Protein AF-A0A7C5NWV8-F1 (afdb_monomer_lite)

Secondary structure (DSSP, 8-state):
--EEEEESSHHHHHHHHHHHHHTT--EEEEPPPHHHHTT-TT-EEEEE--THHHHT-TT--EEE---

Structure (mmCIF, N/CA/C/O backbone):
data_AF-A0A7C5NWV8-F1
#
_entry.id   AF-A0A7C5NWV8-F1
#
loop_
_atom_site.group_PDB
_atom_site.id
_atom_site.type_symbol
_atom_site.label_atom_id
_atom_site.label_alt_id
_atom_site.label_comp_id
_atom_site.label_asym_id
_atom_site.label_entity_id
_atom_site.label_seq_id
_atom_site.pdbx_PDB_ins_code
_atom_site.Cartn_x
_atom_site.Cartn_y
_atom_site.Cartn_z
_atom_site.occupancy
_atom_site.B_iso_or_equiv
_atom_site.auth_seq_id
_atom_site.auth_comp_id
_atom_site.auth_asym_id
_atom_site.auth_atom_id
_atom_site.pdbx_PDB_model_num
ATOM 1 N N . MET A 1 1 ? -14.846 7.436 0.020 1.00 70.56 1 MET A N 1
ATOM 2 C CA . MET A 1 1 ? -13.905 7.504 -1.114 1.00 70.56 1 MET A CA 1
ATOM 3 C C . MET A 1 1 ? -12.692 6.665 -0.772 1.00 70.56 1 MET A C 1
ATOM 5 O O . MET A 1 1 ? -12.174 6.853 0.324 1.00 70.56 1 MET A O 1
ATOM 9 N N . PRO A 1 2 ? -12.290 5.730 -1.642 1.00 82.06 2 PRO A N 1
ATOM 10 C CA . PRO A 1 2 ? -11.058 4.980 -1.467 1.00 82.06 2 PRO A CA 1
ATOM 11 C C . PRO A 1 2 ? -9.828 5.864 -1.734 1.00 82.06 2 PRO A C 1
ATOM 13 O O . PRO A 1 2 ? -9.881 6.801 -2.527 1.00 82.06 2 PRO A O 1
ATOM 16 N N . TYR A 1 3 ? -8.720 5.547 -1.081 1.00 84.19 3 TYR A N 1
ATOM 17 C CA . TYR A 1 3 ? -7.428 6.208 -1.201 1.00 84.19 3 TYR A CA 1
ATOM 18 C C . TYR A 1 3 ? -6.442 5.313 -1.939 1.00 84.19 3 TYR A C 1
ATOM 20 O O . TYR A 1 3 ? -6.504 4.091 -1.813 1.00 84.19 3 TYR A O 1
ATOM 28 N N . LEU A 1 4 ? -5.519 5.914 -2.685 1.00 86.12 4 LEU A N 1
ATOM 29 C CA . LEU A 1 4 ? -4.459 5.193 -3.378 1.00 86.12 4 LEU A CA 1
ATOM 30 C C . LEU A 1 4 ? -3.112 5.483 -2.717 1.00 86.12 4 LEU A C 1
ATOM 32 O O . LEU A 1 4 ? -2.644 6.624 -2.679 1.00 86.12 4 LEU A O 1
ATOM 36 N N . LEU A 1 5 ? -2.513 4.426 -2.175 1.00 86.25 5 LEU A N 1
ATOM 37 C CA . LEU A 1 5 ? -1.164 4.426 -1.626 1.00 86.25 5 LEU A CA 1
ATOM 38 C C . LEU A 1 5 ? -0.204 3.954 -2.713 1.00 86.25 5 LEU A C 1
ATOM 40 O O . LEU A 1 5 ? -0.343 2.834 -3.204 1.00 86.25 5 LEU A O 1
ATOM 44 N N . LEU A 1 6 ? 0.744 4.811 -3.085 1.00 85.38 6 LEU A N 1
ATOM 45 C CA . LEU A 1 6 ? 1.701 4.549 -4.157 1.00 85.38 6 LEU A CA 1
ATOM 46 C C . LEU A 1 6 ? 3.056 4.148 -3.590 1.00 85.38 6 LEU A C 1
ATOM 48 O O . LEU A 1 6 ? 3.588 4.783 -2.675 1.00 85.38 6 LEU A O 1
ATOM 52 N N . PHE A 1 7 ? 3.622 3.091 -4.159 1.00 83.19 7 PHE A N 1
ATOM 53 C CA . PHE A 1 7 ? 4.863 2.499 -3.698 1.00 83.19 7 PHE A CA 1
ATOM 54 C C . PHE A 1 7 ? 5.869 2.400 -4.837 1.00 83.19 7 PHE A C 1
ATOM 56 O O . PHE A 1 7 ? 5.639 1.737 -5.847 1.00 83.19 7 PHE A O 1
ATOM 63 N N . LYS A 1 8 ? 7.047 2.987 -4.602 1.00 76.12 8 LYS A N 1
ATOM 64 C CA . LYS A 1 8 ? 8.202 2.938 -5.512 1.00 76.12 8 LYS A CA 1
ATOM 65 C C . LYS A 1 8 ? 8.809 1.552 -5.686 1.00 76.12 8 LYS A C 1
ATOM 67 O O . LYS A 1 8 ? 9.539 1.318 -6.643 1.00 76.12 8 LYS A O 1
ATOM 72 N N . THR A 1 9 ? 8.591 0.652 -4.730 1.00 82.06 9 THR A N 1
ATOM 73 C CA . THR A 1 9 ? 9.163 -0.695 -4.745 1.00 82.06 9 THR A CA 1
ATOM 74 C C . THR A 1 9 ? 8.149 -1.723 -4.266 1.00 82.06 9 THR A C 1
ATOM 76 O O . THR A 1 9 ? 7.328 -1.450 -3.389 1.00 82.06 9 THR A O 1
ATOM 79 N N . MET A 1 10 ? 8.273 -2.946 -4.790 1.00 83.50 10 MET A N 1
ATOM 80 C CA . MET A 1 10 ? 7.501 -4.108 -4.337 1.00 83.50 10 MET A CA 1
ATOM 81 C C . MET A 1 10 ? 7.664 -4.363 -2.838 1.00 83.50 10 MET A C 1
ATOM 83 O O . MET A 1 10 ? 6.700 -4.702 -2.164 1.00 83.50 10 MET A O 1
ATOM 87 N N . THR A 1 11 ? 8.872 -4.169 -2.302 1.00 85.75 11 THR A N 1
ATOM 88 C CA . THR A 1 11 ? 9.151 -4.362 -0.875 1.00 85.75 11 THR A CA 1
ATOM 89 C C . THR A 1 11 ? 8.293 -3.448 -0.007 1.00 85.75 11 THR A C 1
ATOM 91 O O . THR A 1 11 ? 7.614 -3.945 0.887 1.00 85.75 11 THR A O 1
ATOM 94 N N . LYS A 1 12 ? 8.249 -2.138 -0.305 1.00 84.69 12 LYS A N 1
ATOM 95 C CA . LYS A 1 12 ? 7.422 -1.196 0.465 1.00 84.69 12 LYS A CA 1
ATOM 96 C C . LYS A 1 12 ? 5.928 -1.506 0.329 1.00 84.69 12 LYS A C 1
ATOM 98 O O . LYS A 1 12 ? 5.187 -1.361 1.296 1.00 84.69 12 LYS A O 1
ATOM 103 N N . LEU A 1 13 ? 5.492 -1.972 -0.845 1.00 87.88 13 LEU A N 1
ATOM 104 C CA . LEU A 1 13 ? 4.109 -2.401 -1.042 1.00 87.88 13 LEU A CA 1
ATOM 105 C C . LEU A 1 13 ? 3.753 -3.591 -0.144 1.00 87.88 13 LEU A C 1
ATOM 107 O O . LEU A 1 13 ? 2.726 -3.557 0.526 1.00 87.88 13 LEU A O 1
ATOM 111 N N . TYR A 1 14 ? 4.597 -4.623 -0.097 1.00 89.00 14 TYR A N 1
AT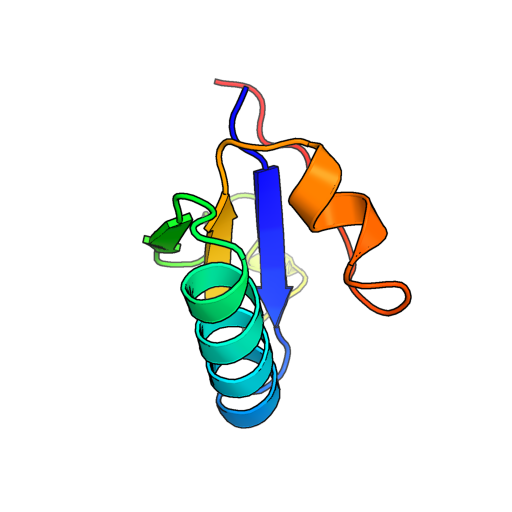OM 112 C CA . TYR A 1 14 ? 4.349 -5.8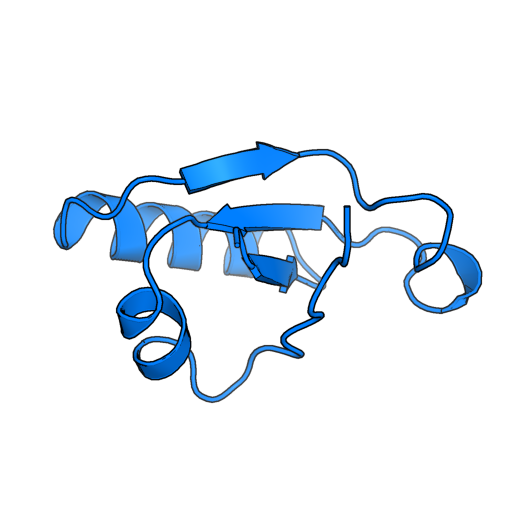04 0.735 1.00 89.00 14 TYR A CA 1
ATOM 113 C C . TYR A 1 14 ? 4.422 -5.498 2.236 1.00 89.00 14 TYR A C 1
ATOM 115 O O . TYR A 1 14 ? 3.668 -6.070 3.026 1.00 89.00 14 TYR A O 1
ATOM 123 N N . GLU A 1 15 ? 5.301 -4.582 2.644 1.00 89.00 15 GLU A N 1
ATOM 124 C CA . GLU A 1 15 ? 5.331 -4.073 4.018 1.00 89.00 15 GLU A CA 1
ATOM 125 C C . GLU A 1 15 ? 4.001 -3.406 4.386 1.00 89.00 15 GLU A C 1
ATOM 127 O O . GLU A 1 15 ? 3.407 -3.752 5.410 1.00 89.00 15 GLU A O 1
ATOM 132 N N . ALA A 1 16 ? 3.486 -2.526 3.524 1.00 88.81 16 ALA A N 1
ATOM 133 C CA . ALA A 1 16 ? 2.199 -1.877 3.741 1.00 88.81 16 ALA A CA 1
ATOM 134 C C . ALA A 1 16 ? 1.026 -2.863 3.722 1.00 88.81 16 ALA A C 1
ATOM 136 O O . ALA A 1 16 ? 0.160 -2.795 4.590 1.00 88.81 16 ALA A O 1
ATOM 137 N N . GLU A 1 17 ? 1.025 -3.826 2.801 1.00 91.69 17 GLU A N 1
ATOM 138 C CA . GLU A 1 17 ? 0.036 -4.907 2.748 1.00 91.69 17 GLU A CA 1
ATOM 139 C C . GLU A 1 17 ? -0.030 -5.670 4.082 1.00 91.69 17 GLU A C 1
ATOM 141 O O . GLU A 1 17 ? -1.107 -5.913 4.630 1.00 91.69 17 GLU A O 1
ATOM 146 N N . SER A 1 18 ? 1.135 -6.031 4.627 1.00 92.06 18 SER A N 1
ATOM 147 C CA . SER A 1 18 ? 1.257 -6.752 5.895 1.00 92.06 18 SER A CA 1
ATOM 148 C C . SER A 1 18 ? 0.719 -5.937 7.071 1.00 92.06 18 SER A C 1
ATOM 150 O O . SER A 1 18 ? 0.004 -6.474 7.919 1.00 92.06 18 SER A O 1
ATOM 152 N N . ILE A 1 19 ? 1.023 -4.638 7.102 1.00 90.38 19 ILE A N 1
ATOM 153 C CA . ILE A 1 19 ? 0.536 -3.703 8.121 1.00 90.38 19 ILE A CA 1
ATOM 154 C C . ILE A 1 19 ? -0.991 -3.581 8.047 1.00 90.38 19 ILE A C 1
ATOM 156 O O . ILE A 1 19 ? -1.670 -3.829 9.040 1.00 90.38 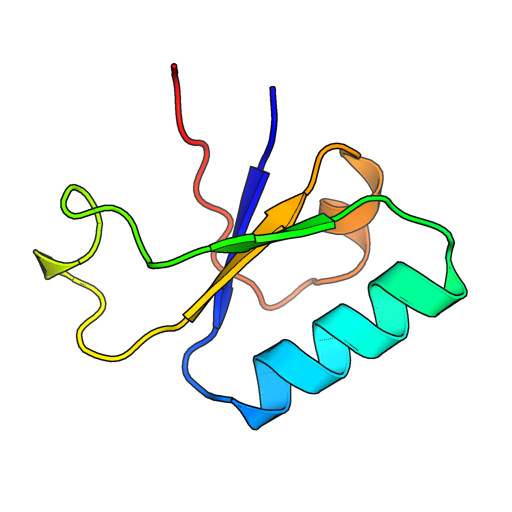19 ILE A O 1
ATOM 160 N N . LEU A 1 20 ? -1.545 -3.317 6.861 1.00 91.31 20 LEU A N 1
ATOM 161 C CA . LEU A 1 20 ? -2.991 -3.178 6.668 1.00 91.31 20 LEU A CA 1
ATOM 162 C C . LEU A 1 20 ? -3.751 -4.454 7.049 1.00 91.31 20 LEU A C 1
ATOM 164 O O . LEU A 1 20 ? -4.791 -4.385 7.703 1.00 91.31 20 LEU A O 1
ATOM 168 N N . ARG A 1 21 ? -3.214 -5.632 6.704 1.00 92.12 21 ARG A N 1
ATOM 169 C CA . ARG A 1 21 ? -3.803 -6.917 7.117 1.00 92.12 21 ARG A CA 1
ATOM 170 C C . ARG A 1 21 ? -3.813 -7.105 8.630 1.00 92.12 21 ARG A C 1
ATOM 172 O O . ARG A 1 21 ? -4.775 -7.670 9.143 1.00 92.12 21 ARG A O 1
ATOM 179 N N . ARG A 1 22 ? -2.759 -6.682 9.335 1.00 92.44 22 ARG A N 1
ATOM 180 C CA . ARG A 1 22 ? -2.669 -6.808 10.801 1.00 92.44 22 ARG A CA 1
ATOM 181 C C . ARG A 1 22 ? -3.705 -5.951 11.514 1.00 92.44 22 ARG A C 1
ATOM 183 O O . ARG A 1 22 ? -4.294 -6.424 12.479 1.00 92.44 22 ARG A O 1
ATOM 190 N N . GLU A 1 23 ? -3.969 -4.763 10.988 1.00 89.69 23 GLU A N 1
ATOM 191 C CA . GLU A 1 23 ? -4.998 -3.865 11.518 1.00 89.69 23 GLU A CA 1
ATOM 192 C C . GLU A 1 23 ? -6.416 -4.217 11.044 1.00 89.69 23 GLU A C 1
ATOM 194 O O . GLU A 1 23 ? -7.384 -3.575 11.440 1.00 89.69 23 GLU A O 1
ATOM 199 N N . GLY A 1 24 ? -6.573 -5.233 10.187 1.00 91.50 24 GLY A N 1
ATOM 200 C CA . GLY A 1 24 ? -7.877 -5.611 9.638 1.00 91.50 24 GLY A CA 1
ATOM 201 C C . GLY A 1 24 ? -8.459 -4.578 8.670 1.00 91.50 24 GLY A C 1
ATOM 202 O O . GLY A 1 24 ? -9.665 -4.581 8.427 1.00 91.50 24 GLY A O 1
ATOM 203 N N . ILE A 1 25 ? -7.614 -3.714 8.103 1.00 90.69 25 ILE A N 1
ATOM 204 C CA . ILE A 1 25 ? -8.022 -2.686 7.150 1.00 90.69 25 ILE A CA 1
ATOM 205 C C . ILE A 1 25 ? -8.251 -3.316 5.780 1.00 90.69 25 ILE A C 1
ATOM 207 O O . ILE A 1 25 ? -7.444 -4.112 5.286 1.00 90.69 25 ILE A O 1
ATOM 211 N N . ARG A 1 26 ? -9.349 -2.928 5.127 1.00 90.38 26 ARG A N 1
ATOM 212 C CA . ARG A 1 26 ? -9.669 -3.406 3.783 1.00 90.38 26 ARG A CA 1
ATOM 213 C C . ARG A 1 26 ? -8.843 -2.664 2.737 1.00 90.38 26 ARG A C 1
ATOM 215 O O . ARG A 1 26 ? -8.894 -1.436 2.644 1.00 90.38 26 ARG A O 1
ATOM 222 N N . PHE A 1 27 ? -8.170 -3.424 1.882 1.00 91.31 27 PHE A N 1
ATOM 223 C CA . PHE A 1 27 ? -7.452 -2.904 0.726 1.00 91.31 27 PHE A CA 1
ATO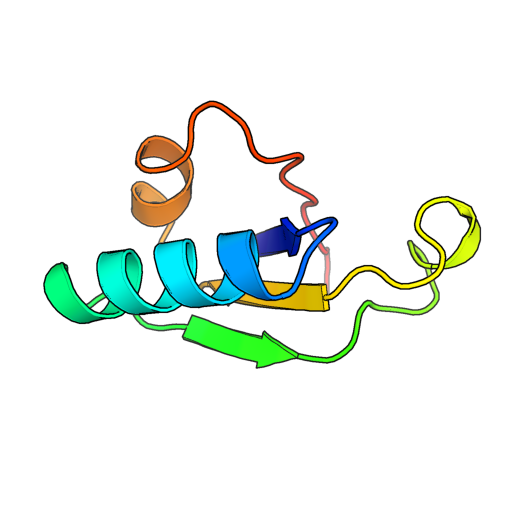M 224 C C . PHE A 1 27 ? -7.467 -3.906 -0.435 1.00 91.31 27 PHE A C 1
ATOM 226 O O . PHE A 1 27 ? -7.709 -5.094 -0.229 1.00 91.31 27 PHE A O 1
ATOM 233 N N . ASP A 1 28 ? -7.158 -3.415 -1.632 1.00 91.38 28 ASP A N 1
ATOM 234 C CA . ASP A 1 28 ? -6.961 -4.203 -2.844 1.00 91.38 28 ASP A CA 1
ATOM 235 C C . ASP A 1 28 ? -5.678 -3.739 -3.536 1.00 91.38 28 ASP A C 1
ATOM 237 O O . ASP A 1 28 ? -5.375 -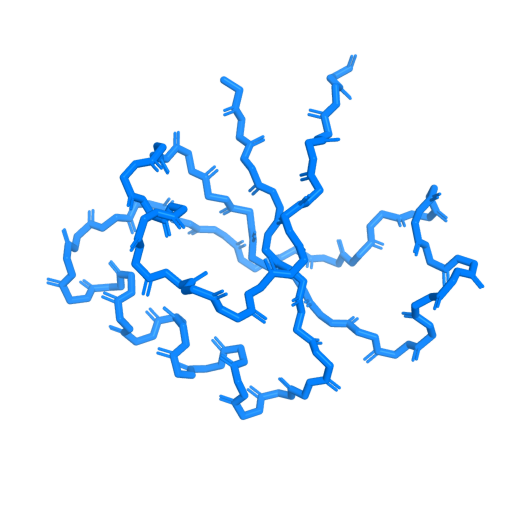2.544 -3.591 1.00 91.38 28 ASP A O 1
ATOM 241 N N . MET A 1 29 ? -4.926 -4.685 -4.095 1.00 87.62 29 MET A N 1
ATOM 242 C CA . MET A 1 29 ? -3.852 -4.354 -5.026 1.00 87.62 29 MET A CA 1
ATOM 243 C C . MET A 1 29 ? -4.464 -3.961 -6.362 1.00 87.62 29 MET A C 1
ATOM 245 O O . MET A 1 29 ? -5.248 -4.717 -6.938 1.00 87.62 29 MET A O 1
ATOM 249 N N . VAL A 1 30 ? -4.085 -2.793 -6.866 1.00 86.88 30 VAL A N 1
ATOM 250 C CA . VAL A 1 30 ? -4.567 -2.295 -8.153 1.00 86.88 30 VAL A CA 1
ATOM 251 C C . VAL A 1 30 ? -3.394 -1.796 -8.995 1.00 86.88 30 VAL A C 1
ATOM 253 O O . VAL A 1 30 ? -2.394 -1.331 -8.438 1.00 86.88 30 VAL A O 1
ATOM 256 N N . PRO A 1 31 ? -3.484 -1.888 -10.333 1.00 82.00 31 PRO A N 1
ATOM 257 C CA . PRO A 1 31 ? -2.546 -1.185 -11.195 1.00 82.00 31 PRO A CA 1
ATOM 258 C C . PRO A 1 31 ? -2.639 0.321 -10.937 1.00 82.00 31 PRO A C 1
ATOM 260 O O . PRO A 1 31 ? -3.700 0.839 -10.575 1.00 82.00 31 PRO A O 1
ATOM 263 N N . VAL A 1 32 ? -1.524 1.021 -11.130 1.00 81.75 32 VAL A N 1
ATOM 264 C CA . VAL A 1 32 ? -1.499 2.483 -11.060 1.00 81.75 32 VAL A CA 1
ATOM 265 C C . VAL A 1 32 ? -2.382 3.040 -12.190 1.00 81.75 32 VAL A C 1
ATOM 267 O O . VAL A 1 32 ? -2.188 2.639 -13.338 1.00 81.75 32 VAL A O 1
ATOM 270 N N . PRO A 1 33 ? -3.358 3.919 -11.896 1.00 74.69 33 PRO A N 1
ATOM 271 C CA . PRO A 1 33 ? -4.157 4.598 -12.914 1.00 74.69 33 PRO A CA 1
ATOM 272 C C . PRO A 1 33 ? -3.296 5.374 -13.920 1.00 74.69 33 PRO A C 1
ATOM 274 O O . PRO A 1 33 ? -2.310 6.004 -13.540 1.00 74.69 33 PRO A O 1
ATOM 277 N N . GLU A 1 34 ? -3.703 5.375 -15.192 1.00 74.81 34 GLU A N 1
ATOM 278 C CA . GLU A 1 34 ? -2.989 6.059 -16.289 1.00 74.81 34 GLU A CA 1
ATOM 279 C C . GLU A 1 34 ? -2.782 7.556 -16.029 1.00 74.81 34 GLU A C 1
ATOM 281 O O . GLU A 1 34 ? -1.729 8.101 -16.340 1.00 74.81 34 GLU A O 1
ATOM 286 N N . GLU A 1 35 ? -3.730 8.192 -15.345 1.00 72.88 35 GLU A N 1
ATOM 287 C CA . GLU A 1 35 ? -3.712 9.615 -14.977 1.00 72.88 35 GLU A CA 1
ATOM 288 C C . GLU A 1 35 ? -2.535 10.017 -14.075 1.00 72.88 35 GLU A C 1
ATOM 290 O O . GLU A 1 35 ? -2.166 11.189 -14.027 1.00 72.88 35 GLU A O 1
ATOM 295 N N . ILE A 1 36 ? -1.946 9.060 -13.351 1.00 71.56 36 ILE A N 1
ATOM 296 C CA . ILE A 1 36 ? -0.789 9.284 -12.472 1.00 71.56 36 ILE A CA 1
ATOM 297 C C . ILE A 1 36 ? 0.447 8.475 -12.879 1.00 71.56 36 ILE A C 1
ATOM 299 O O . ILE A 1 36 ? 1.484 8.574 -12.220 1.00 71.56 36 ILE A O 1
ATOM 303 N N . LEU A 1 37 ? 0.362 7.706 -13.969 1.00 67.19 37 LEU A N 1
ATOM 304 C CA . LEU A 1 37 ? 1.472 6.917 -14.509 1.00 67.19 37 LEU A CA 1
ATOM 305 C C . LEU A 1 37 ? 2.580 7.794 -15.113 1.00 67.19 37 LEU A C 1
ATOM 307 O O . LEU A 1 37 ? 3.749 7.421 -15.004 1.00 67.19 37 LEU A O 1
ATOM 311 N N . ASP A 1 38 ? 2.237 8.954 -15.685 1.00 62.91 38 ASP A N 1
ATOM 312 C CA . ASP A 1 38 ? 3.186 9.853 -16.371 1.00 62.91 38 ASP A CA 1
ATOM 313 C C . ASP A 1 38 ? 4.340 10.328 -15.466 1.00 62.91 38 ASP A C 1
ATOM 315 O O . ASP A 1 38 ? 5.471 10.482 -15.927 1.00 62.91 38 ASP A O 1
ATOM 319 N N . ASP A 1 39 ? 4.089 10.476 -14.162 1.00 62.12 39 ASP A N 1
ATOM 320 C CA . ASP A 1 39 ? 5.096 10.886 -13.174 1.00 62.12 39 ASP A CA 1
ATOM 321 C C . ASP A 1 39 ? 5.779 9.700 -12.461 1.00 62.12 39 ASP A C 1
ATOM 323 O O . ASP A 1 39 ? 6.764 9.887 -11.740 1.00 62.12 39 ASP A O 1
ATOM 327 N N . MET A 1 40 ? 5.240 8.484 -12.596 1.00 62.22 40 MET A N 1
ATOM 328 C CA . MET A 1 40 ? 5.438 7.389 -11.631 1.00 62.22 40 MET A CA 1
ATOM 329 C C . MET A 1 40 ? 5.698 6.049 -12.343 1.00 62.22 40 MET A C 1
ATOM 331 O O . MET A 1 40 ? 5.104 5.014 -12.030 1.00 62.22 40 MET A O 1
ATOM 335 N N . CYS A 1 41 ? 6.589 6.067 -13.339 1.00 56.50 41 CYS A N 1
ATOM 336 C CA . CYS A 1 41 ? 6.929 4.900 -14.152 1.00 56.50 41 CYS A CA 1
ATOM 337 C C . CYS A 1 41 ? 7.420 3.723 -13.279 1.00 56.50 41 CYS A C 1
ATOM 339 O O . CYS A 1 41 ? 8.468 3.806 -12.636 1.00 56.50 41 CYS A O 1
ATOM 341 N N . GLY A 1 42 ? 6.662 2.619 -13.273 1.00 62.28 42 GLY A N 1
ATOM 342 C CA . GLY A 1 42 ? 7.005 1.376 -12.569 1.00 62.28 42 GLY A CA 1
ATOM 343 C C . GLY A 1 42 ? 6.532 1.271 -11.114 1.00 62.28 42 GLY A C 1
ATOM 344 O O . GLY A 1 42 ? 6.909 0.316 -10.433 1.00 62.28 42 GLY A O 1
ATOM 345 N N . GLU A 1 43 ? 5.729 2.217 -10.625 1.00 74.00 43 GLU A N 1
ATOM 346 C CA . GLU A 1 43 ? 5.165 2.140 -9.275 1.00 74.00 43 GLU A CA 1
ATOM 347 C C . GLU A 1 43 ? 3.978 1.161 -9.185 1.00 74.00 43 GLU A C 1
ATOM 349 O O . GLU A 1 43 ? 3.357 0.799 -10.185 1.00 74.00 43 GLU A O 1
ATOM 354 N N . MET A 1 44 ? 3.674 0.703 -7.969 1.00 81.75 44 MET A N 1
ATOM 355 C CA . MET A 1 44 ? 2.539 -0.177 -7.661 1.00 81.75 44 MET A CA 1
ATOM 356 C C . MET A 1 44 ? 1.651 0.469 -6.600 1.00 81.75 44 MET A C 1
ATOM 358 O O . MET A 1 44 ? 2.135 1.284 -5.810 1.00 81.75 44 MET A O 1
ATOM 362 N N . ALA A 1 45 ? 0.371 0.090 -6.545 1.00 86.44 45 ALA A N 1
ATOM 363 C CA . ALA A 1 45 ? -0.581 0.765 -5.677 1.00 86.44 45 ALA A CA 1
ATOM 364 C C . ALA A 1 45 ? -1.457 -0.164 -4.829 1.00 86.44 45 ALA A C 1
ATOM 366 O O . ALA A 1 45 ? -1.872 -1.244 -5.259 1.00 86.44 45 ALA A O 1
ATOM 367 N N . LEU A 1 46 ? -1.783 0.312 -3.626 1.00 89.94 46 LEU A N 1
ATOM 368 C CA . LEU A 1 46 ? -2.845 -0.243 -2.790 1.00 89.94 46 LEU A CA 1
ATOM 369 C C . LEU A 1 46 ? -4.018 0.732 -2.767 1.00 89.94 46 LEU A C 1
ATOM 371 O O . LEU A 1 46 ? -3.861 1.901 -2.408 1.00 89.94 46 LEU A O 1
ATOM 375 N N . LYS A 1 47 ? -5.199 0.240 -3.132 1.00 90.31 47 LYS A N 1
ATOM 376 C CA . LYS A 1 47 ? -6.468 0.941 -2.956 1.00 90.31 47 LYS A CA 1
ATOM 377 C C . LYS A 1 47 ? -6.999 0.615 -1.569 1.00 90.31 47 LYS A C 1
ATOM 379 O O . LYS A 1 47 ? -7.187 -0.556 -1.261 1.00 90.31 47 LYS A O 1
ATOM 384 N N . VAL A 1 48 ? -7.238 1.623 -0.743 1.00 89.88 48 VAL A N 1
ATOM 385 C CA . VAL A 1 48 ? -7.630 1.468 0.664 1.00 89.88 48 VAL A CA 1
ATOM 386 C C . VAL A 1 48 ? -8.935 2.205 0.923 1.00 89.88 48 VAL A C 1
ATOM 388 O O . VAL A 1 48 ? -9.136 3.293 0.397 1.00 89.88 48 VAL A O 1
ATOM 391 N N . TRP A 1 49 ? -9.845 1.635 1.710 1.00 87.12 49 TRP A N 1
ATOM 392 C CA . TRP A 1 49 ? -11.157 2.251 1.969 1.00 87.12 49 TRP A CA 1
ATOM 393 C C . TRP A 1 49 ? -11.217 3.035 3.277 1.00 87.12 49 TRP A C 1
ATOM 395 O O . TRP A 1 49 ? -12.038 3.945 3.400 1.00 87.12 49 TRP A O 1
ATOM 405 N N . ASP A 1 50 ? -10.334 2.715 4.217 1.00 86.38 50 ASP A N 1
ATOM 406 C CA . ASP A 1 50 ? -10.292 3.332 5.534 1.00 86.38 50 ASP A CA 1
ATOM 407 C C . ASP A 1 50 ? -9.305 4.494 5.568 1.00 86.38 50 ASP A C 1
ATOM 409 O O . ASP A 1 50 ? -8.161 4.389 5.128 1.00 86.38 50 ASP A O 1
ATOM 413 N N . ARG A 1 51 ? -9.749 5.628 6.116 1.00 82.06 51 ARG A N 1
ATOM 414 C CA . ARG A 1 51 ? -8.917 6.829 6.250 1.00 82.06 51 ARG A CA 1
ATOM 415 C C . ARG A 1 51 ? -7.797 6.649 7.277 1.00 82.06 51 ARG A C 1
ATOM 417 O O . ARG A 1 51 ? -6.743 7.249 7.107 1.00 82.06 51 ARG A O 1
ATOM 424 N N . GLU A 1 52 ? -8.014 5.823 8.298 1.00 82.81 52 GLU A N 1
ATOM 425 C CA . GLU A 1 52 ? -7.025 5.513 9.344 1.00 82.81 52 GLU A CA 1
ATOM 426 C C . GLU A 1 52 ? -5.744 4.914 8.752 1.00 82.81 52 GLU A C 1
ATOM 428 O O . GLU A 1 52 ? -4.649 5.198 9.224 1.00 82.81 52 GLU A O 1
ATOM 433 N N . ALA A 1 53 ? -5.854 4.202 7.626 1.00 81.94 53 ALA A N 1
ATOM 434 C CA . ALA A 1 53 ? -4.707 3.701 6.881 1.00 81.94 53 ALA A CA 1
ATOM 435 C C . ALA A 1 53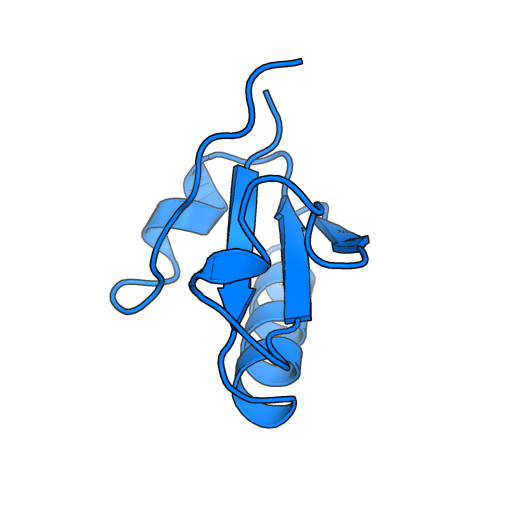 ? -3.732 4.797 6.441 1.00 81.94 53 ALA A C 1
ATOM 437 O O . ALA A 1 53 ? -2.545 4.534 6.293 1.00 81.94 53 ALA A O 1
ATOM 438 N N . LEU A 1 54 ? -4.213 6.021 6.211 1.00 79.94 54 LEU A N 1
ATOM 439 C CA . LEU A 1 54 ? -3.356 7.139 5.817 1.00 79.94 54 LEU A CA 1
ATOM 440 C C . LEU A 1 54 ? -2.456 7.593 6.966 1.00 79.94 54 LEU A C 1
ATOM 442 O O . LEU A 1 54 ? -1.347 8.052 6.719 1.00 79.94 54 LEU A O 1
ATOM 446 N N . GLU A 1 55 ? -2.928 7.459 8.206 1.00 81.06 55 GLU A N 1
ATOM 447 C CA . GLU A 1 55 ? -2.185 7.840 9.413 1.00 81.06 55 GLU A CA 1
ATOM 448 C C . GLU A 1 55 ? -1.111 6.802 9.769 1.00 81.06 55 GLU A C 1
ATOM 450 O O . GLU A 1 55 ? -0.199 7.087 10.536 1.00 81.06 55 GLU A O 1
ATOM 455 N N . MET A 1 56 ? -1.181 5.605 9.180 1.00 78.06 56 MET A N 1
ATOM 456 C CA . MET A 1 56 ? -0.211 4.530 9.397 1.00 78.06 56 MET A CA 1
ATOM 457 C C . MET A 1 56 ? 1.079 4.676 8.587 1.00 78.06 56 MET A C 1
ATOM 459 O O . MET A 1 56 ? 2.053 3.970 8.853 1.00 78.06 56 MET A O 1
ATOM 463 N N . PHE A 1 57 ? 1.087 5.538 7.570 1.00 76.94 57 PHE A N 1
ATOM 464 C CA . PHE A 1 57 ? 2.186 5.625 6.619 1.00 76.94 57 PHE A CA 1
ATOM 465 C C . PHE A 1 57 ? 2.645 7.072 6.411 1.00 76.94 57 PHE A C 1
ATOM 467 O O . PHE A 1 57 ? 2.267 7.730 5.443 1.00 76.94 57 PHE A O 1
ATOM 474 N N . ASP A 1 58 ? 3.536 7.536 7.289 1.00 59.75 58 ASP A N 1
ATOM 475 C CA . ASP A 1 58 ? 4.099 8.897 7.267 1.00 59.75 58 ASP A CA 1
ATOM 476 C C . ASP A 1 58 ? 4.927 9.228 5.999 1.00 59.75 58 ASP A C 1
ATOM 478 O O . ASP A 1 58 ? 5.143 10.396 5.683 1.00 59.75 58 ASP A O 1
ATOM 482 N N . GLU A 1 59 ? 5.387 8.220 5.242 1.00 57.19 59 GLU A N 1
ATOM 483 C CA . GLU A 1 59 ? 6.267 8.384 4.066 1.00 57.19 59 GLU A CA 1
ATOM 484 C C . GLU A 1 59 ? 5.601 8.097 2.704 1.00 57.19 59 GLU A C 1
ATOM 486 O O . GLU A 1 59 ? 6.301 7.886 1.705 1.00 57.19 59 GLU A O 1
ATOM 491 N N . ILE A 1 60 ? 4.268 8.052 2.612 1.00 60.97 60 ILE A N 1
ATOM 492 C CA . ILE A 1 60 ? 3.601 7.727 1.340 1.00 60.97 60 ILE A CA 1
ATOM 493 C C . ILE A 1 60 ? 3.009 8.974 0.688 1.00 60.97 60 ILE A C 1
ATOM 495 O O . ILE A 1 60 ? 2.290 9.760 1.301 1.00 60.97 60 ILE A O 1
ATOM 499 N N . LYS A 1 61 ? 3.279 9.131 -0.612 1.00 58.28 61 LYS A N 1
ATOM 500 C CA . LYS A 1 61 ? 2.586 10.096 -1.468 1.00 58.28 61 LYS A CA 1
ATOM 501 C C . LYS A 1 61 ? 1.143 9.607 -1.635 1.00 58.28 61 LYS A C 1
ATOM 503 O O . LYS A 1 61 ? 0.873 8.720 -2.440 1.00 58.28 61 LYS A O 1
ATOM 508 N N . VAL A 1 62 ? 0.230 10.140 -0.826 1.00 59.72 62 VAL A N 1
ATOM 509 C CA . VAL A 1 62 ? -1.199 9.812 -0.895 1.00 59.72 62 VAL A CA 1
ATOM 510 C C . VAL A 1 62 ? -1.812 10.540 -2.084 1.00 59.72 62 VAL A C 1
ATOM 512 O O . VAL A 1 62 ? -1.816 11.773 -2.120 1.00 59.72 62 VAL A O 1
ATOM 515 N N . VAL A 1 63 ? -2.364 9.791 -3.037 1.00 60.47 63 VAL A N 1
ATOM 516 C CA . VAL A 1 63 ? -3.139 10.371 -4.138 1.00 60.47 63 VAL A CA 1
ATOM 517 C C . VAL A 1 63 ? -4.617 10.115 -3.874 1.00 60.47 63 VAL A C 1
ATOM 519 O O . VAL A 1 63 ? -5.059 8.976 -3.709 1.00 60.47 63 VAL A O 1
ATOM 522 N N . LYS A 1 64 ? -5.392 11.200 -3.796 1.00 53.56 64 LYS A N 1
ATOM 523 C CA . LYS A 1 64 ? -6.852 11.113 -3.831 1.00 53.56 64 LYS A CA 1
ATOM 524 C C . LYS A 1 64 ? -7.259 10.854 -5.274 1.00 53.56 64 LYS A C 1
ATOM 526 O O . LYS A 1 64 ? -6.885 11.631 -6.144 1.00 53.56 64 LYS A O 1
ATOM 531 N N . VAL A 1 65 ? -8.019 9.792 -5.498 1.00 54.16 65 VAL A N 1
ATOM 532 C CA . VAL A 1 65 ? -8.661 9.541 -6.789 1.00 54.16 65 VAL A CA 1
ATOM 533 C C . VAL A 1 65 ? -10.132 9.881 -6.622 1.00 54.16 65 VAL A C 1
ATOM 535 O O . VAL A 1 65 ? -10.812 9.294 -5.777 1.00 54.16 65 VAL A O 1
ATOM 538 N N . GLU A 1 66 ? -10.577 10.910 -7.339 1.00 48.81 66 GLU A N 1
ATOM 539 C CA . GLU A 1 66 ? -11.999 11.221 -7.479 1.00 48.81 66 GLU A CA 1
ATOM 540 C C . GLU A 1 66 ? -12.603 10.239 -8.498 1.00 48.81 66 GLU A C 1
ATOM 542 O O . GLU A 1 66 ? -11.927 9.864 -9.451 1.00 48.81 66 GLU A O 1
ATOM 547 N N . GLU A 1 67 ? -13.815 9.740 -8.224 1.00 50.78 67 GLU A N 1
ATOM 548 C CA . GLU A 1 67 ? -14.548 8.824 -9.122 1.00 50.78 67 GLU A CA 1
ATOM 549 C C . GLU A 1 67 ? -15.005 9.505 -10.415 1.00 50.78 67 GLU A C 1
ATOM 551 O O . GLU A 1 67 ? -15.404 10.692 -10.348 1.00 50.78 67 GLU A O 1
#

Foldseek 3Di:
DWKKWKDLDPVVVVVLVVVCVVVVWDKDWDADDPVCCVPRPPITIITTDDPVSVVVDPPTPIDDDDD

Radius of gyration: 11.05 Å; chains: 1; bounding box: 24×18×28 Å

pLDDT: mean 78.47, std 12.51, range [48.81, 92.44]

Sequence (67 aa):
MPYLLLFKTMTKLYEAESILRREGIRFDMVPVPEEILDDMCGEMALKVWDREALEMFDEIKVVKVEE